Protein AF-A0A524M1J5-F1 (afdb_monomer_lite)

Sequence (103 aa):
YVWELIQKENLTASEKSSIDKCIDIISAKEQKDEEELEDKPLTQEQAKALYHETAGLLRAIMDLKEIESGALKESAKRFQEQFVNQRVKDAKIWLEFIKNVSK

Secondary structure (DSSP, 8-state):
-HHHHHH-SS--HHHHHHHHHHHHHHHHHHHHHHHHHHHS---HHHHHHHHHHHHHHHHHHHHHHHHHHSHHHHHHHHHHHHHHHHHHHHHHHHHHHHHHHT-

Foldseek 3Di:
DLVVLLQDPADDPVRLVVLVVLLVVLVVVLVVLVVCLPPDDDDPVRNVVSVVSSVVSVVSSVVSVCSNVSVSSVVVVVVVVVVVVVVVVVVVVVVVVCVVVVD

pLDDT: mean 91.15, std 5.65, range [54.75, 97.06]

Radius of gyration: 22.43 Å; chains: 1; bounding box: 52×45×55 Å

Structure (mmCIF, N/CA/C/O backbone):
data_AF-A0A524M1J5-F1
#
_entry.id   AF-A0A524M1J5-F1
#
loop_
_atom_site.group_PDB
_atom_site.id
_atom_site.type_symbol
_atom_site.label_atom_id
_atom_site.label_alt_id
_atom_site.label_comp_id
_atom_site.label_asym_id
_atom_site.label_entity_id
_atom_site.label_seq_id
_atom_site.pdbx_PDB_ins_code
_atom_site.Cartn_x
_atom_site.Cartn_y
_atom_site.Cartn_z
_atom_site.occupancy
_atom_site.B_iso_or_equiv
_atom_site.auth_seq_id
_atom_site.auth_comp_id
_atom_site.auth_asym_id
_atom_site.auth_atom_id
_atom_site.pdbx_PDB_model_num
ATOM 1 N N . TYR A 1 1 ? 11.773 -9.891 1.939 1.00 72.38 1 TYR A N 1
ATOM 2 C CA . TYR A 1 1 ? 11.528 -8.446 2.178 1.00 72.38 1 TYR A CA 1
ATOM 3 C C . TYR A 1 1 ? 10.405 -7.938 1.276 1.00 72.38 1 TYR A C 1
ATOM 5 O O . TYR A 1 1 ? 10.262 -8.460 0.181 1.00 72.38 1 TYR A O 1
ATOM 13 N N . VAL A 1 2 ? 9.631 -6.917 1.680 1.00 76.94 2 VAL A N 1
ATOM 14 C CA . VAL A 1 2 ? 8.510 -6.359 0.872 1.00 76.94 2 VAL A CA 1
ATOM 15 C C . VAL A 1 2 ? 8.957 -5.951 -0.537 1.00 76.94 2 VAL A C 1
ATOM 17 O O . VAL A 1 2 ? 8.270 -6.228 -1.515 1.00 76.94 2 VAL A O 1
ATOM 20 N N . TRP A 1 3 ? 10.161 -5.386 -0.654 1.00 81.00 3 TRP A N 1
ATOM 21 C CA . TRP A 1 3 ? 10.771 -5.038 -1.938 1.00 81.00 3 TRP A CA 1
ATOM 22 C C . TRP A 1 3 ? 10.861 -6.215 -2.921 1.00 81.00 3 TRP A C 1
ATOM 24 O O . TRP A 1 3 ? 10.663 -6.040 -4.119 1.00 81.00 3 TRP A O 1
ATOM 34 N N . GLU A 1 4 ? 11.115 -7.427 -2.429 1.00 86.06 4 GLU A N 1
ATOM 35 C CA . GLU A 1 4 ? 11.210 -8.618 -3.279 1.00 86.06 4 GLU A CA 1
ATOM 36 C C . GLU A 1 4 ? 9.843 -9.019 -3.837 1.00 86.06 4 GLU A C 1
ATOM 38 O O . GLU A 1 4 ? 9.769 -9.485 -4.970 1.00 86.06 4 GLU A O 1
ATOM 43 N N . LEU A 1 5 ? 8.759 -8.801 -3.082 1.00 86.69 5 LEU A N 1
ATOM 44 C CA . LEU A 1 5 ? 7.394 -9.083 -3.537 1.00 86.69 5 LEU A CA 1
ATOM 45 C C . LEU A 1 5 ? 7.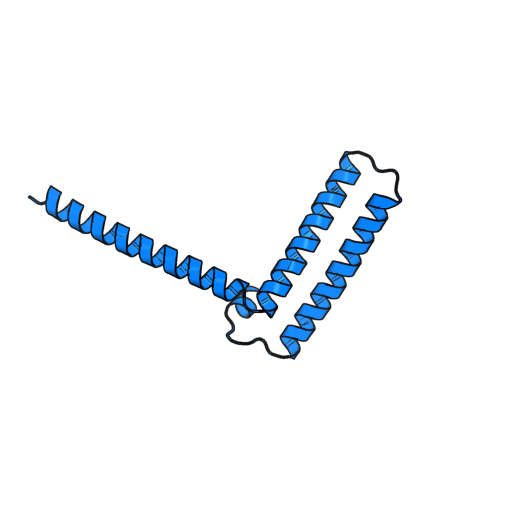002 -8.168 -4.704 1.00 86.69 5 LEU A C 1
ATOM 47 O O . LEU A 1 5 ? 6.426 -8.639 -5.677 1.00 86.69 5 LEU A O 1
ATOM 51 N N . ILE A 1 6 ? 7.394 -6.892 -4.649 1.00 84.88 6 ILE A N 1
ATOM 52 C CA . ILE A 1 6 ? 7.111 -5.895 -5.697 1.00 84.88 6 ILE A CA 1
ATOM 53 C C . ILE A 1 6 ? 7.795 -6.255 -7.024 1.00 84.88 6 ILE A C 1
ATOM 55 O O . ILE A 1 6 ? 7.265 -5.990 -8.100 1.00 84.88 6 ILE A O 1
ATOM 59 N N . GLN A 1 7 ? 8.986 -6.853 -6.970 1.00 84.69 7 GLN A N 1
ATOM 60 C CA . GLN A 1 7 ? 9.771 -7.158 -8.170 1.00 84.69 7 GLN A CA 1
ATOM 61 C C . GLN A 1 7 ? 9.323 -8.445 -8.874 1.00 84.69 7 GLN A C 1
ATOM 63 O O . GLN A 1 7 ? 9.577 -8.622 -10.072 1.00 84.69 7 GLN A O 1
ATOM 68 N N . LYS A 1 8 ? 8.644 -9.349 -8.159 1.00 86.81 8 LYS A N 1
ATOM 69 C CA . LYS A 1 8 ? 8.207 -10.636 -8.707 1.00 86.81 8 LYS A CA 1
ATOM 70 C C . LYS A 1 8 ? 7.219 -10.456 -9.850 1.00 86.81 8 LYS A C 1
ATOM 72 O O . LYS A 1 8 ? 6.483 -9.481 -9.943 1.00 86.81 8 LYS A O 1
ATOM 77 N N . GLU A 1 9 ? 7.262 -11.375 -10.806 1.00 83.44 9 GLU A N 1
ATOM 78 C CA . GLU A 1 9 ? 6.310 -11.389 -11.920 1.00 83.44 9 GLU A CA 1
ATOM 79 C C . GLU A 1 9 ? 4.959 -11.934 -11.495 1.00 83.44 9 GLU A C 1
ATOM 81 O O . GLU A 1 9 ? 3.938 -11.357 -11.839 1.00 83.44 9 GLU A O 1
ATOM 86 N N . ASN A 1 10 ? 4.975 -12.976 -10.669 1.00 87.12 10 ASN A N 1
ATOM 87 C CA . ASN A 1 10 ? 3.792 -13.518 -10.031 1.00 87.12 10 ASN A CA 1
ATOM 88 C C . ASN A 1 10 ? 4.124 -13.855 -8.579 1.00 87.12 10 ASN A C 1
ATOM 90 O O . ASN A 1 10 ? 5.187 -14.412 -8.292 1.00 87.12 10 ASN A O 1
ATOM 94 N N . LEU A 1 11 ? 3.203 -13.536 -7.674 1.00 92.00 11 LEU A N 1
ATOM 95 C CA . LEU A 1 11 ? 3.267 -14.004 -6.294 1.00 92.00 11 LEU A CA 1
ATOM 96 C C . LEU A 1 11 ? 2.793 -15.452 -6.211 1.00 92.00 11 LEU A C 1
ATOM 98 O O . LEU A 1 11 ? 1.831 -15.850 -6.875 1.00 92.00 11 LEU A O 1
ATOM 102 N N . THR A 1 12 ? 3.445 -16.234 -5.359 1.00 94.38 12 THR A N 1
ATOM 103 C CA . THR A 1 12 ? 2.994 -17.589 -5.036 1.00 94.38 12 THR A CA 1
ATOM 104 C C . THR A 1 12 ? 1.712 -17.549 -4.202 1.00 94.38 12 THR A C 1
ATOM 106 O O . THR A 1 12 ? 1.430 -16.570 -3.511 1.00 94.38 12 THR A O 1
ATOM 109 N N . ALA A 1 13 ? 0.945 -18.642 -4.201 1.00 93.44 13 ALA A N 1
ATOM 110 C CA . ALA A 1 13 ? -0.265 -18.744 -3.381 1.00 93.44 13 ALA A CA 1
ATOM 111 C C . ALA A 1 13 ? 0.015 -18.535 -1.879 1.00 93.44 13 ALA A C 1
ATOM 113 O O . ALA A 1 13 ? -0.778 -17.911 -1.180 1.00 93.44 13 ALA A O 1
ATOM 114 N N . SER A 1 14 ? 1.169 -19.002 -1.387 1.00 94.12 14 SER A N 1
ATOM 115 C CA . SER A 1 14 ? 1.570 -18.795 0.009 1.00 94.12 14 SER A CA 1
ATOM 116 C C . SER A 1 14 ? 1.874 -17.327 0.317 1.00 94.12 14 SER A C 1
ATOM 118 O O . SER A 1 14 ? 1.619 -16.872 1.431 1.00 94.12 14 SER A O 1
ATOM 120 N N . GLU A 1 15 ? 2.430 -16.586 -0.641 1.00 93.62 15 GLU A N 1
ATO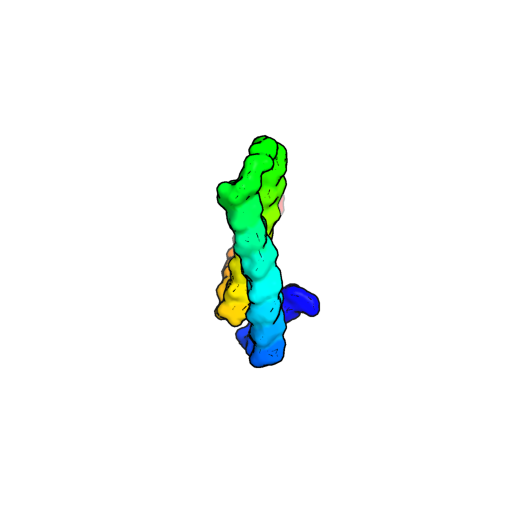M 121 C CA . GLU A 1 15 ? 2.713 -15.157 -0.480 1.00 93.62 15 GLU A CA 1
ATOM 122 C C . GLU A 1 15 ? 1.426 -14.344 -0.484 1.00 93.62 15 GLU A C 1
ATOM 124 O O . GLU A 1 15 ? 1.251 -13.516 0.402 1.00 93.62 15 GLU A O 1
ATOM 129 N N . LYS A 1 16 ? 0.497 -14.647 -1.399 1.00 93.00 16 LYS A N 1
ATOM 130 C CA . LYS A 1 16 ? -0.840 -14.037 -1.408 1.00 93.00 16 LYS A CA 1
ATOM 131 C C . LYS A 1 16 ? -1.582 -14.288 -0.098 1.00 93.00 16 LYS A C 1
ATOM 133 O O . LYS A 1 16 ? -1.955 -13.342 0.574 1.00 93.00 16 LYS A O 1
ATOM 138 N N . SER A 1 17 ? -1.611 -15.538 0.367 1.00 94.44 17 SER A N 1
ATOM 139 C CA . SER A 1 17 ? -2.209 -15.872 1.667 1.00 94.44 17 SER A CA 1
ATOM 140 C C . SER A 1 17 ? -1.543 -15.147 2.845 1.00 94.44 17 SER A C 1
ATOM 142 O O . SER A 1 17 ? -2.193 -14.868 3.850 1.00 94.44 17 SER A O 1
ATOM 144 N N . SER A 1 18 ? -0.245 -14.848 2.758 1.00 93.31 18 SER A N 1
ATOM 145 C CA . SER A 1 18 ? 0.442 -14.061 3.788 1.00 93.31 18 SER A CA 1
ATOM 146 C C . SER A 1 18 ? 0.046 -12.585 3.729 1.00 93.31 18 SER A C 1
ATOM 148 O O . SER A 1 18 ? -0.138 -11.973 4.778 1.00 93.31 18 SER A O 1
ATOM 150 N N . ILE A 1 19 ? -0.119 -12.032 2.524 1.00 93.38 19 ILE A N 1
ATOM 151 C CA . ILE A 1 19 ? -0.631 -10.676 2.309 1.00 93.38 19 ILE A CA 1
ATOM 152 C C . ILE A 1 19 ? -2.063 -10.555 2.839 1.00 93.38 19 ILE A C 1
ATOM 154 O O . ILE A 1 19 ? -2.321 -9.637 3.611 1.00 93.38 19 ILE A O 1
ATOM 158 N N . ASP A 1 20 ? -2.942 -11.508 2.522 1.00 94.31 20 ASP A N 1
ATOM 159 C CA . ASP A 1 20 ? -4.325 -11.541 3.014 1.00 94.31 20 ASP A CA 1
ATOM 160 C C . ASP A 1 20 ? -4.370 -11.511 4.543 1.00 94.31 20 ASP A C 1
ATOM 162 O O . ASP A 1 20 ? -5.021 -10.657 5.135 1.00 94.31 20 ASP A O 1
ATOM 166 N N . LYS A 1 21 ? -3.573 -12.361 5.204 1.00 95.50 21 LYS A N 1
ATOM 167 C CA . LYS A 1 21 ? -3.468 -12.364 6.673 1.00 95.50 21 LYS A CA 1
ATOM 168 C C . LYS A 1 21 ? -2.990 -11.025 7.231 1.00 95.50 21 LYS A C 1
ATOM 170 O O . LYS A 1 21 ? -3.448 -10.604 8.289 1.00 95.50 21 LYS A O 1
ATOM 175 N N . CYS A 1 22 ? -2.042 -10.367 6.564 1.00 93.62 22 CYS A N 1
ATOM 176 C CA . CYS A 1 22 ? -1.605 -9.034 6.970 1.00 93.62 22 CYS A CA 1
ATOM 177 C C . CYS A 1 22 ? -2.730 -8.007 6.807 1.00 93.62 22 CYS A C 1
ATOM 179 O O . CYS A 1 22 ? -2.932 -7.205 7.715 1.00 93.62 22 CYS A O 1
ATOM 181 N N . ILE A 1 23 ? -3.473 -8.050 5.698 1.00 94.44 23 ILE A N 1
ATOM 182 C CA . ILE A 1 23 ? -4.637 -7.188 5.473 1.00 94.44 23 ILE A CA 1
ATOM 183 C C . ILE A 1 23 ? -5.679 -7.413 6.570 1.00 94.44 23 ILE A C 1
ATOM 185 O O . ILE A 1 23 ? -6.149 -6.430 7.135 1.00 94.44 23 ILE A O 1
ATOM 189 N N . ASP A 1 24 ? -5.984 -8.660 6.927 1.00 97.06 24 ASP A N 1
ATOM 190 C CA . ASP A 1 24 ? -6.952 -8.988 7.980 1.00 97.06 24 ASP A CA 1
ATOM 191 C C . ASP A 1 24 ? -6.546 -8.386 9.333 1.00 97.06 24 ASP A C 1
ATOM 193 O O . ASP A 1 24 ? -7.353 -7.746 10.006 1.00 97.06 24 ASP A O 1
ATOM 197 N N . ILE A 1 25 ? -5.273 -8.536 9.719 1.00 96.00 25 ILE A N 1
ATOM 198 C CA . ILE A 1 25 ? -4.743 -7.992 10.980 1.00 96.00 25 ILE A CA 1
ATOM 199 C C . ILE A 1 25 ? -4.837 -6.463 11.004 1.00 96.00 25 ILE A C 1
ATOM 201 O O . ILE A 1 25 ? -5.244 -5.884 12.012 1.00 96.00 25 ILE A O 1
ATOM 205 N N . ILE A 1 26 ? -4.445 -5.807 9.909 1.00 95.50 26 ILE A N 1
ATOM 206 C CA . ILE A 1 26 ? -4.450 -4.343 9.822 1.00 95.50 26 ILE A CA 1
ATOM 207 C C . ILE A 1 26 ? -5.892 -3.825 9.804 1.00 95.50 26 ILE A C 1
ATOM 209 O O . ILE A 1 26 ? -6.189 -2.867 10.510 1.00 95.50 26 ILE A O 1
ATOM 213 N N . SER A 1 27 ? -6.792 -4.491 9.076 1.00 94.19 27 SER A N 1
ATOM 214 C CA . SER A 1 27 ? -8.211 -4.119 8.990 1.00 94.19 27 SER A CA 1
ATOM 215 C C . SER A 1 27 ? -8.906 -4.248 10.343 1.0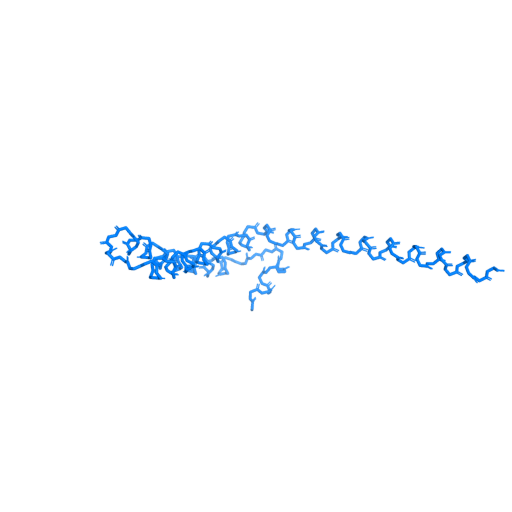0 94.19 27 SER A C 1
ATOM 217 O O . SER A 1 27 ? -9.671 -3.375 10.723 1.00 94.19 27 SER A O 1
ATOM 219 N N . ALA A 1 28 ? -8.590 -5.286 11.123 1.00 96.25 28 ALA A N 1
ATOM 220 C CA . ALA A 1 28 ? -9.138 -5.431 12.471 1.00 96.25 28 ALA A CA 1
ATOM 221 C C . ALA A 1 28 ? -8.702 -4.293 13.413 1.00 96.25 28 ALA A C 1
ATOM 223 O O . ALA A 1 28 ? -9.467 -3.876 14.283 1.00 96.25 28 ALA A O 1
ATOM 224 N N . LYS A 1 29 ? -7.469 -3.789 13.265 1.00 94.44 29 LYS A N 1
ATOM 225 C CA . LYS A 1 29 ? -6.993 -2.638 14.046 1.00 94.44 29 LYS A CA 1
ATOM 226 C C . LYS A 1 29 ? -7.637 -1.336 13.577 1.00 94.44 29 LYS A C 1
ATOM 228 O O . LYS A 1 29 ? -8.027 -0.535 14.413 1.00 94.44 29 LYS A O 1
ATOM 233 N N . GLU A 1 30 ? -7.748 -1.162 12.268 1.00 93.69 30 GLU A N 1
ATOM 234 C CA . GLU A 1 30 ? -8.364 0.003 11.637 1.00 93.69 30 GLU A CA 1
ATOM 235 C C . GLU A 1 30 ? -9.836 0.141 12.043 1.00 93.69 30 GLU A C 1
ATOM 237 O O . GLU A 1 30 ? -10.218 1.189 12.552 1.00 93.69 30 GLU A O 1
ATOM 242 N N . GLN A 1 31 ? -10.599 -0.954 11.996 1.00 91.81 31 GLN A N 1
ATOM 243 C CA . GLN A 1 31 ? -11.983 -1.000 12.469 1.00 91.81 31 GLN A CA 1
ATOM 244 C C . GLN A 1 31 ? -12.102 -0.629 13.952 1.00 91.81 31 GLN A C 1
ATOM 246 O O . GLN A 1 31 ? -12.986 0.128 14.341 1.00 91.81 31 GLN A O 1
ATOM 251 N N . LYS A 1 32 ? -11.189 -1.128 14.792 1.00 92.81 32 LYS A N 1
ATOM 252 C CA . LYS A 1 32 ? -11.166 -0.760 16.209 1.00 92.81 32 LYS A CA 1
ATOM 253 C C . LYS A 1 32 ? -10.909 0.738 16.401 1.00 92.81 32 LYS A C 1
ATOM 255 O O . LYS A 1 32 ? -11.484 1.340 17.302 1.00 92.81 32 LYS A O 1
ATOM 260 N N . ASP A 1 33 ? -10.041 1.335 15.589 1.00 89.38 33 ASP A N 1
ATOM 261 C CA . ASP A 1 33 ? -9.782 2.772 15.654 1.00 89.38 33 ASP A CA 1
ATOM 262 C C . ASP A 1 33 ? -11.010 3.572 15.197 1.00 89.38 33 ASP A C 1
ATOM 264 O O . ASP A 1 33 ? -11.360 4.558 15.839 1.00 89.38 33 ASP A O 1
ATOM 268 N N . GLU A 1 34 ? -11.729 3.129 14.164 1.00 86.56 34 GLU A N 1
ATOM 269 C CA . GLU A 1 34 ? -13.004 3.752 13.781 1.00 86.56 34 GLU A CA 1
ATOM 270 C C . GLU A 1 34 ? -14.054 3.683 14.905 1.00 86.56 34 GLU A C 1
ATOM 272 O O . GLU A 1 34 ? -14.652 4.708 15.235 1.00 86.56 34 GLU A O 1
ATOM 277 N N . GLU A 1 35 ? -14.217 2.530 15.562 1.00 90.62 35 GLU A N 1
ATOM 278 C CA . GLU A 1 35 ? -15.124 2.371 16.714 1.00 90.62 35 GLU A CA 1
ATOM 279 C C . GLU A 1 35 ? -14.744 3.313 17.872 1.00 90.62 35 GLU A C 1
ATOM 281 O O . GLU A 1 35 ? -15.595 3.945 18.501 1.00 90.62 35 GLU A O 1
ATOM 286 N N . GLU A 1 36 ? -13.447 3.462 18.156 1.00 89.75 36 GLU A N 1
ATOM 287 C CA . GLU A 1 36 ? -12.973 4.387 19.187 1.00 89.75 36 GLU A CA 1
ATOM 288 C C . GLU A 1 36 ? -13.219 5.862 18.827 1.00 89.75 36 GLU A C 1
ATOM 290 O O . GLU A 1 36 ? -13.467 6.665 19.730 1.00 89.75 36 GLU A O 1
ATOM 295 N N . LEU A 1 37 ? -13.171 6.218 17.539 1.00 84.44 37 LEU A N 1
ATOM 296 C CA . LEU A 1 37 ? -13.538 7.546 17.033 1.00 84.44 37 LEU A CA 1
ATOM 297 C C . LEU A 1 37 ? -15.039 7.828 17.163 1.00 84.44 37 LEU A C 1
ATOM 299 O O . LEU A 1 37 ? -15.406 8.973 17.435 1.00 84.44 37 LEU A O 1
ATOM 303 N N . GLU A 1 38 ? -15.886 6.820 16.954 1.00 87.81 38 GLU A N 1
ATOM 304 C CA . GLU A 1 38 ? -17.345 6.952 17.011 1.00 87.81 38 GLU A CA 1
ATOM 305 C C . GLU A 1 38 ? -17.858 7.069 18.455 1.00 87.81 38 GLU A C 1
ATOM 307 O O . GLU A 1 38 ? -18.660 7.956 18.760 1.00 87.81 38 GLU A O 1
ATOM 312 N N . ASP A 1 39 ? -17.356 6.224 19.361 1.00 86.88 39 ASP A N 1
ATOM 313 C CA . ASP A 1 39 ? -17.999 6.003 20.662 1.00 86.88 39 ASP A CA 1
ATOM 314 C C . ASP A 1 39 ? -17.338 6.721 21.848 1.00 86.88 39 ASP A C 1
ATOM 316 O O . ASP A 1 39 ? -17.958 6.869 22.911 1.00 86.88 39 ASP A O 1
ATOM 320 N N . LYS A 1 40 ? -16.075 7.161 21.735 1.00 87.19 40 LYS A N 1
ATOM 321 C CA . LYS A 1 40 ? -15.357 7.754 22.876 1.00 87.19 40 LYS A CA 1
ATOM 322 C C . LYS A 1 40 ? -15.400 9.285 22.863 1.00 87.19 40 LYS A C 1
ATOM 324 O O . LYS A 1 40 ? -15.143 9.914 21.840 1.00 87.19 40 LYS A O 1
ATOM 329 N N . PRO A 1 41 ? -15.607 9.935 24.025 1.00 86.25 41 PRO A N 1
ATOM 330 C CA . PRO A 1 41 ? -15.312 11.353 24.160 1.00 86.25 41 PRO A CA 1
ATOM 331 C C . PRO A 1 41 ? -13.792 11.553 24.091 1.00 86.25 41 PRO A C 1
ATOM 333 O O . PRO A 1 41 ? -13.062 11.193 25.017 1.00 86.25 41 PRO A O 1
ATOM 336 N N . LEU A 1 42 ? -13.324 12.120 22.981 1.00 90.81 42 LEU A N 1
ATOM 337 C CA . LEU A 1 42 ? -11.910 12.359 22.699 1.00 90.81 42 LEU A CA 1
ATOM 338 C C . LEU A 1 42 ? -11.575 13.849 22.821 1.00 90.81 42 LEU A C 1
ATOM 340 O O . LEU A 1 42 ? -12.361 14.715 22.430 1.00 90.81 42 LEU A O 1
ATOM 344 N N . THR A 1 43 ? -10.375 14.166 23.315 1.00 93.69 43 THR A N 1
ATOM 345 C CA . THR A 1 43 ? -9.802 15.501 23.093 1.00 93.69 43 THR A CA 1
ATOM 346 C C . THR A 1 43 ? -9.433 15.667 21.621 1.00 93.69 43 THR A C 1
ATOM 348 O O . THR A 1 43 ? -9.278 14.693 20.879 1.00 93.69 43 THR A O 1
ATOM 351 N N . GLN A 1 44 ? -9.240 16.911 21.186 1.00 92.88 44 GLN A N 1
ATOM 352 C CA . GLN A 1 44 ? -8.823 17.200 19.816 1.00 92.88 44 GLN A CA 1
ATOM 353 C C . GLN A 1 44 ? -7.514 16.480 19.446 1.00 92.88 44 GLN A C 1
ATOM 355 O O . GLN A 1 44 ? -7.378 15.968 18.335 1.00 92.88 44 GLN A O 1
ATOM 360 N N . GLU A 1 45 ? -6.555 16.419 20.369 1.00 94.75 45 GLU A N 1
ATOM 361 C CA . GLU A 1 45 ? -5.280 15.733 20.167 1.00 94.75 45 GLU A CA 1
ATOM 362 C C . GLU A 1 45 ? -5.470 14.225 20.005 1.00 94.75 45 GLU A C 1
ATOM 364 O O . GLU A 1 45 ? -4.847 13.629 19.127 1.00 94.75 45 GLU A O 1
ATOM 369 N N . GLN A 1 46 ? -6.345 13.617 20.811 1.00 92.25 46 GLN A N 1
ATOM 370 C CA . GLN A 1 46 ? -6.643 12.187 20.733 1.00 92.25 46 GLN A CA 1
ATOM 371 C C . GLN A 1 46 ? -7.344 11.837 19.419 1.00 92.25 46 GLN A C 1
ATOM 373 O O . GLN A 1 46 ? -6.910 10.917 18.732 1.00 92.25 46 GLN A O 1
ATOM 378 N N . ALA A 1 47 ? -8.351 12.618 19.020 1.00 89.56 47 ALA A N 1
ATOM 379 C CA . ALA A 1 47 ? -9.040 12.434 17.744 1.00 89.56 47 ALA A CA 1
ATOM 380 C C . ALA A 1 47 ? -8.079 12.577 16.553 1.00 89.56 47 ALA A C 1
ATOM 382 O O . ALA A 1 47 ? -8.110 11.781 15.616 1.00 89.56 47 ALA A O 1
ATOM 383 N N . LYS A 1 48 ? -7.171 13.560 16.603 1.00 93.12 48 LYS A N 1
ATOM 384 C CA . LYS A 1 48 ? -6.159 13.758 15.560 1.00 93.12 48 LYS A CA 1
ATOM 385 C C . LYS A 1 48 ? -5.157 12.604 15.498 1.00 93.12 48 LYS A C 1
ATOM 387 O O . LYS A 1 48 ? -4.781 12.194 14.402 1.00 93.12 48 LYS A O 1
ATOM 392 N N . ALA A 1 49 ? -4.706 12.106 16.648 1.00 93.44 49 ALA A N 1
ATOM 393 C CA . ALA A 1 49 ? -3.797 10.967 16.708 1.00 93.44 49 ALA A CA 1
ATOM 394 C C . ALA A 1 49 ? -4.443 9.718 16.097 1.00 93.44 49 ALA A C 1
ATOM 396 O O . ALA A 1 49 ? -3.837 9.101 15.222 1.00 93.44 49 ALA A O 1
ATOM 397 N N . LEU A 1 50 ? -5.686 9.422 16.487 1.00 91.69 50 LEU A N 1
ATOM 398 C CA . LEU A 1 50 ? -6.422 8.269 15.981 1.00 91.69 50 LEU A CA 1
ATOM 399 C C . LEU A 1 50 ? -6.657 8.367 14.470 1.00 91.69 50 LEU A C 1
ATOM 401 O O . LEU A 1 50 ? -6.316 7.451 13.737 1.00 91.69 50 LEU A O 1
ATOM 405 N N . TYR A 1 51 ? -7.103 9.529 13.981 1.00 90.00 51 TYR A N 1
ATOM 406 C CA . TYR A 1 51 ? -7.268 9.775 12.545 1.00 90.00 51 TYR A CA 1
ATOM 407 C C . TYR A 1 51 ? -5.987 9.495 11.741 1.00 90.00 51 TYR A C 1
ATOM 409 O O . TYR A 1 51 ? -6.032 8.892 10.668 1.00 90.00 51 TYR A O 1
ATOM 417 N N . HIS A 1 52 ? -4.829 9.948 12.233 1.00 93.69 52 HIS A N 1
ATOM 418 C CA . HIS A 1 52 ? -3.557 9.711 11.552 1.00 93.69 52 HIS A CA 1
ATOM 419 C C . HIS A 1 52 ? -3.147 8.236 11.569 1.00 93.69 52 HIS A C 1
ATOM 421 O O . HIS A 1 52 ? -2.583 7.764 10.580 1.00 93.69 52 HIS A O 1
ATOM 427 N N . GLU A 1 53 ? -3.429 7.521 12.658 1.00 92.75 53 GLU A N 1
ATOM 428 C CA . GLU A 1 53 ? -3.218 6.077 12.747 1.00 92.75 53 GLU A CA 1
ATOM 429 C C . GLU A 1 53 ? -4.098 5.340 11.730 1.00 92.75 53 GLU A C 1
ATOM 431 O O . GLU A 1 53 ? -3.555 4.665 10.854 1.00 92.75 53 GLU A O 1
ATOM 436 N N . THR A 1 54 ? -5.415 5.569 11.747 1.00 91.00 54 THR A N 1
ATOM 437 C CA . THR A 1 54 ? -6.382 4.984 10.803 1.00 91.00 54 THR A CA 1
ATOM 438 C C . THR A 1 54 ? -5.977 5.248 9.351 1.00 91.00 54 THR A C 1
ATOM 440 O O . THR A 1 54 ? -5.885 4.321 8.545 1.00 91.00 54 THR A O 1
ATOM 443 N N . ALA A 1 55 ? -5.620 6.491 9.005 1.00 92.38 55 ALA A N 1
ATOM 444 C CA . ALA A 1 55 ? -5.154 6.832 7.659 1.00 92.38 55 ALA A CA 1
ATOM 445 C C . ALA A 1 55 ? -3.876 6.068 7.258 1.00 92.38 55 ALA A C 1
ATOM 447 O O . ALA A 1 55 ? -3.723 5.668 6.100 1.00 92.38 55 ALA A O 1
ATOM 448 N N . GLY A 1 56 ? -2.959 5.846 8.204 1.00 95.06 56 GLY A N 1
ATOM 449 C CA . GLY A 1 56 ? -1.757 5.040 7.996 1.00 95.06 56 GLY A CA 1
ATOM 450 C C . GLY A 1 56 ? -2.069 3.560 7.760 1.00 95.06 56 GLY A C 1
ATOM 451 O O . GLY A 1 56 ? -1.502 2.955 6.847 1.00 95.06 56 GLY A O 1
ATOM 452 N N . LEU A 1 57 ? -3.001 2.993 8.530 1.00 94.19 57 LEU A N 1
ATOM 453 C CA . LEU A 1 57 ? -3.454 1.606 8.385 1.00 94.19 57 LEU A CA 1
ATOM 454 C C . LEU A 1 57 ? -4.144 1.385 7.033 1.00 94.19 57 LEU A C 1
ATOM 456 O O . LEU A 1 57 ? -3.773 0.468 6.295 1.00 94.19 57 LEU A O 1
ATOM 460 N N . LEU A 1 58 ? -5.060 2.277 6.647 1.00 93.00 58 LEU A N 1
ATOM 461 C CA . LEU A 1 58 ? -5.716 2.249 5.337 1.00 93.00 58 LEU A CA 1
ATOM 462 C C . LEU A 1 58 ? -4.704 2.336 4.190 1.00 93.00 58 LEU A C 1
ATOM 464 O O . LEU A 1 58 ? -4.796 1.588 3.211 1.00 93.00 58 LEU A O 1
ATOM 468 N N . ARG A 1 59 ? -3.692 3.206 4.318 1.00 95.56 59 ARG A N 1
ATOM 469 C CA . ARG A 1 59 ? -2.632 3.321 3.310 1.00 95.56 59 ARG A CA 1
ATOM 470 C C . ARG A 1 59 ? -1.831 2.025 3.181 1.00 95.56 59 ARG A C 1
ATOM 472 O O . ARG A 1 59 ? -1.558 1.617 2.052 1.00 95.56 59 ARG A O 1
ATOM 479 N N . ALA A 1 60 ? -1.510 1.373 4.298 1.00 95.00 60 ALA A N 1
ATOM 480 C CA . ALA A 1 60 ? -0.808 0.093 4.308 1.00 95.00 60 ALA A CA 1
ATOM 481 C C . ALA A 1 60 ? -1.638 -1.031 3.664 1.00 95.00 60 ALA A C 1
ATOM 483 O O . ALA A 1 60 ? -1.099 -1.817 2.885 1.00 95.00 60 ALA A O 1
ATOM 484 N N . ILE A 1 61 ? -2.952 -1.080 3.918 1.00 93.44 61 ILE A N 1
ATOM 485 C CA . ILE A 1 61 ? -3.866 -2.024 3.253 1.00 93.44 61 ILE A CA 1
ATOM 486 C C . ILE A 1 61 ? -3.870 -1.793 1.738 1.00 93.44 61 ILE A C 1
ATOM 488 O O . ILE A 1 61 ? -3.781 -2.753 0.971 1.00 93.44 61 ILE A O 1
ATOM 492 N N . MET A 1 62 ? -3.958 -0.536 1.293 1.00 94.56 62 MET A N 1
ATOM 493 C CA . MET A 1 62 ? -3.882 -0.206 -0.134 1.00 94.56 62 MET A CA 1
ATOM 494 C C . MET A 1 62 ? -2.570 -0.686 -0.758 1.00 94.56 62 MET A C 1
ATOM 496 O O . MET A 1 62 ? -2.610 -1.346 -1.792 1.00 94.56 62 MET A O 1
ATOM 500 N N . ASP A 1 63 ? -1.426 -0.417 -0.120 1.00 92.94 63 ASP A N 1
ATOM 501 C CA . ASP A 1 63 ? -0.122 -0.860 -0.629 1.00 92.94 63 ASP A CA 1
ATOM 502 C C . ASP A 1 63 ? -0.052 -2.386 -0.762 1.00 92.94 63 ASP A C 1
ATOM 504 O O . ASP A 1 63 ? 0.415 -2.902 -1.775 1.00 92.94 63 ASP A O 1
ATOM 508 N N . LEU A 1 64 ? -0.573 -3.126 0.219 1.00 93.94 64 LEU A N 1
ATOM 509 C CA . LEU A 1 64 ? -0.633 -4.588 0.168 1.00 93.94 64 LEU A CA 1
ATOM 510 C C . LEU A 1 64 ? -1.498 -5.099 -0.996 1.00 93.94 64 LEU A C 1
ATOM 512 O O . LEU A 1 64 ? -1.078 -6.012 -1.709 1.00 93.94 64 LEU A O 1
ATOM 516 N N . LYS A 1 65 ? -2.654 -4.475 -1.251 1.00 93.94 65 LYS A N 1
ATOM 517 C CA . LYS A 1 65 ? -3.526 -4.810 -2.394 1.00 93.94 65 LYS A CA 1
ATOM 518 C C . LYS A 1 65 ? -2.884 -4.465 -3.743 1.00 93.94 65 LYS A C 1
ATOM 520 O O . LYS A 1 65 ? -3.025 -5.208 -4.718 1.00 93.94 65 LYS A O 1
ATOM 525 N N . GLU A 1 66 ? -2.154 -3.356 -3.830 1.00 93.69 66 GLU A N 1
ATOM 526 C CA . GLU A 1 66 ? -1.417 -2.980 -5.044 1.00 93.69 66 GLU A CA 1
ATOM 527 C C . GLU A 1 66 ? -0.225 -3.909 -5.315 1.00 93.69 66 GLU A C 1
ATOM 529 O O . GLU A 1 66 ? 0.086 -4.189 -6.476 1.00 93.69 66 GLU A O 1
ATOM 534 N N . ILE A 1 67 ? 0.427 -4.418 -4.263 1.00 92.12 67 ILE A N 1
ATOM 535 C CA . ILE A 1 67 ? 1.450 -5.466 -4.372 1.00 92.12 67 ILE A CA 1
ATOM 536 C C . ILE A 1 67 ? 0.823 -6.758 -4.889 1.00 92.12 67 ILE A C 1
ATOM 538 O O . ILE A 1 67 ? 1.348 -7.359 -5.824 1.00 92.12 67 ILE A O 1
ATOM 542 N N . GLU A 1 68 ? -0.301 -7.181 -4.310 1.00 90.62 68 GLU A N 1
ATOM 543 C CA . GLU A 1 68 ? -0.951 -8.439 -4.677 1.00 90.62 68 GLU A CA 1
ATOM 544 C C . GLU A 1 68 ? -1.457 -8.446 -6.129 1.00 90.62 68 GLU A C 1
ATOM 546 O O . GLU A 1 68 ? -1.269 -9.424 -6.859 1.00 90.62 68 GLU A O 1
ATOM 551 N N . SER A 1 69 ? -2.064 -7.338 -6.557 1.00 92.06 69 SER A N 1
ATOM 552 C CA . SER A 1 69 ? -2.571 -7.151 -7.922 1.00 92.06 69 SER A CA 1
ATOM 553 C C . SER A 1 69 ? -1.473 -6.893 -8.958 1.00 92.06 69 SER A C 1
ATOM 555 O O . SER A 1 69 ? -1.733 -6.980 -10.156 1.00 92.06 69 SER A O 1
ATOM 557 N N . GLY A 1 70 ? -0.254 -6.561 -8.521 1.00 89.50 70 GLY A N 1
ATOM 558 C CA . GLY A 1 70 ? 0.850 -6.162 -9.394 1.00 89.50 70 GLY A CA 1
ATOM 559 C C . GLY A 1 70 ? 0.792 -4.702 -9.865 1.00 89.50 70 GLY A C 1
ATOM 560 O O . GLY A 1 70 ? 1.721 -4.248 -10.537 1.00 89.50 70 GLY A O 1
ATOM 561 N N . ALA A 1 71 ? -0.231 -3.933 -9.479 1.00 89.62 71 ALA A N 1
ATOM 562 C CA . ALA A 1 71 ? -0.369 -2.522 -9.843 1.00 89.62 71 ALA A CA 1
ATOM 563 C C . ALA A 1 71 ? 0.834 -1.675 -9.388 1.00 89.62 71 ALA A C 1
ATOM 565 O O . ALA A 1 71 ? 1.314 -0.819 -10.139 1.00 89.62 71 ALA A O 1
ATOM 566 N N . LEU A 1 72 ? 1.383 -1.958 -8.198 1.00 86.81 72 LEU A N 1
ATOM 567 C CA . LEU A 1 72 ? 2.550 -1.240 -7.673 1.00 86.81 72 LEU A CA 1
ATOM 568 C C . LEU A 1 72 ? 3.815 -1.498 -8.507 1.00 86.81 72 LEU A C 1
ATOM 570 O O . LEU A 1 72 ? 4.661 -0.619 -8.677 1.00 86.81 72 LEU A O 1
ATOM 574 N N . LYS A 1 73 ? 3.947 -2.700 -9.075 1.00 88.38 73 LYS A N 1
ATOM 575 C CA . LYS A 1 73 ? 5.055 -3.033 -9.974 1.00 88.38 73 LYS A CA 1
ATOM 576 C C . LYS A 1 73 ? 4.946 -2.267 -11.288 1.00 88.38 73 LYS A C 1
ATOM 578 O O . LYS A 1 73 ? 5.943 -1.739 -11.782 1.00 88.38 73 LYS A O 1
ATOM 583 N N . GLU A 1 74 ? 3.748 -2.210 -11.866 1.00 88.94 74 GLU A N 1
ATOM 584 C CA . GLU A 1 74 ? 3.517 -1.473 -13.107 1.00 88.94 74 GLU A CA 1
ATOM 585 C C . GLU A 1 74 ? 3.786 0.021 -12.940 1.00 88.94 74 GLU A C 1
ATOM 587 O O . GLU A 1 74 ? 4.441 0.627 -13.793 1.00 88.94 74 GLU A O 1
ATOM 592 N N . SER A 1 75 ? 3.323 0.613 -11.837 1.00 86.38 75 SER A N 1
ATOM 593 C CA . SER A 1 75 ? 3.579 2.021 -11.541 1.00 86.38 75 SER A CA 1
ATOM 594 C C . SER A 1 75 ? 5.080 2.280 -11.377 1.00 86.38 75 SER A C 1
ATOM 596 O O . SER A 1 75 ? 5.615 3.170 -12.042 1.00 86.38 75 SER A O 1
ATOM 598 N N . ALA A 1 76 ? 5.791 1.447 -10.608 1.00 86.31 76 ALA A N 1
ATOM 599 C CA . ALA A 1 76 ? 7.240 1.541 -10.438 1.00 86.31 76 ALA A CA 1
ATOM 600 C C . ALA A 1 76 ? 7.993 1.428 -11.775 1.00 86.31 76 ALA A C 1
ATOM 602 O O . ALA A 1 76 ? 8.908 2.208 -12.044 1.00 86.31 76 ALA A O 1
ATOM 603 N N . LYS A 1 77 ? 7.575 0.508 -12.654 1.00 88.94 77 LYS A N 1
ATOM 604 C CA . LYS A 1 77 ? 8.151 0.360 -13.996 1.00 88.94 77 LYS A CA 1
ATOM 605 C C . LYS A 1 77 ? 7.941 1.616 -14.845 1.00 88.94 77 LYS A C 1
ATOM 607 O O . LYS A 1 77 ? 8.901 2.104 -15.438 1.00 88.94 77 LYS A O 1
ATOM 612 N N . ARG A 1 78 ? 6.729 2.183 -14.862 1.00 90.00 78 ARG A N 1
ATOM 613 C CA . ARG A 1 78 ? 6.438 3.433 -15.592 1.00 90.00 78 ARG A CA 1
ATOM 614 C C . ARG A 1 78 ? 7.288 4.597 -15.083 1.00 90.00 78 ARG A C 1
ATOM 616 O O . ARG A 1 78 ? 7.831 5.348 -15.891 1.00 90.00 78 ARG A O 1
ATOM 623 N N . PHE A 1 79 ? 7.447 4.731 -13.766 1.00 88.50 79 PHE A N 1
ATOM 624 C CA . PHE A 1 79 ? 8.326 5.746 -13.179 1.00 88.50 79 PHE A CA 1
ATOM 625 C C . PHE A 1 79 ? 9.783 5.559 -13.611 1.00 88.50 79 PHE A C 1
ATOM 627 O O . PHE A 1 79 ? 10.433 6.522 -14.021 1.00 88.50 79 PHE A O 1
ATOM 634 N N . GLN A 1 80 ? 10.283 4.321 -13.590 1.00 89.75 80 GLN A N 1
ATOM 635 C CA . GLN A 1 80 ? 11.636 3.999 -14.040 1.00 89.75 80 GLN A CA 1
ATOM 636 C C . GLN A 1 80 ? 11.840 4.366 -15.520 1.00 89.75 80 GLN A C 1
ATOM 638 O O . GLN A 1 80 ? 12.846 4.980 -15.876 1.00 89.75 80 GLN A O 1
ATOM 643 N N . GLU A 1 81 ? 10.879 4.035 -16.385 1.00 93.06 81 GLU A N 1
ATOM 644 C CA . GLU A 1 81 ? 10.914 4.362 -17.816 1.00 93.06 81 GLU A CA 1
ATOM 645 C C . GLU A 1 81 ? 10.914 5.877 -18.059 1.00 93.06 81 GLU A C 1
ATOM 647 O O . GLU A 1 81 ? 11.710 6.379 -18.857 1.00 93.06 81 GLU A O 1
ATOM 652 N N . GLN A 1 82 ? 10.072 6.631 -17.344 1.00 93.81 82 GLN A N 1
ATOM 653 C CA . GLN A 1 82 ? 10.061 8.095 -17.408 1.00 93.81 82 GLN A CA 1
ATOM 654 C C . GLN A 1 82 ? 11.404 8.689 -16.977 1.00 93.81 82 GLN A C 1
ATOM 656 O O . GLN A 1 82 ? 11.942 9.564 -17.660 1.00 93.81 82 GLN A O 1
ATOM 661 N N . PHE A 1 83 ? 11.975 8.179 -15.887 1.00 92.44 83 PHE A N 1
ATOM 662 C CA . PHE A 1 83 ? 13.260 8.636 -15.375 1.00 92.44 83 PHE A CA 1
ATOM 663 C C . PHE A 1 83 ? 14.408 8.364 -16.358 1.00 92.44 83 PHE A C 1
ATOM 665 O O . PHE A 1 83 ? 15.221 9.249 -16.632 1.00 92.44 83 PHE A O 1
ATOM 672 N N . VAL A 1 84 ? 14.458 7.167 -16.951 1.00 93.69 84 VAL A N 1
ATOM 673 C CA . VAL A 1 84 ? 15.448 6.822 -17.986 1.00 93.69 84 VAL A CA 1
ATOM 674 C C . VAL A 1 84 ? 15.300 7.730 -19.206 1.00 93.69 84 VAL A C 1
ATOM 676 O O . VAL A 1 84 ? 16.294 8.279 -19.684 1.00 93.69 84 VAL A O 1
ATOM 679 N N . ASN A 1 85 ? 14.072 7.950 -19.678 1.00 94.44 85 ASN A N 1
ATOM 680 C CA . ASN A 1 85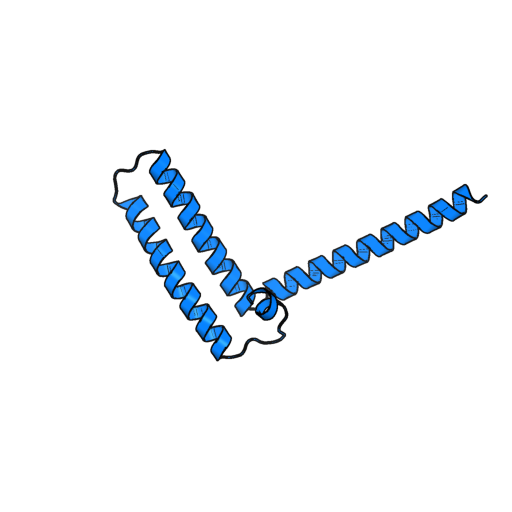 ? 13.807 8.837 -20.809 1.00 94.44 85 ASN A CA 1
ATOM 681 C C . ASN A 1 85 ? 14.265 10.272 -20.538 1.00 94.44 85 ASN A C 1
ATOM 683 O O . ASN A 1 85 ? 14.839 10.907 -21.426 1.00 94.44 85 ASN A O 1
ATOM 687 N N . GLN A 1 86 ? 14.057 10.775 -19.319 1.00 94.75 86 GLN A N 1
ATOM 688 C CA . GLN A 1 86 ? 14.527 12.101 -18.937 1.00 94.75 86 GLN A CA 1
ATOM 689 C C . GLN A 1 86 ? 16.056 12.179 -18.960 1.00 94.75 86 GLN A C 1
ATOM 691 O O . GLN A 1 86 ? 16.608 13.060 -19.611 1.00 94.75 86 GLN A O 1
ATOM 696 N N . ARG A 1 87 ? 16.752 11.194 -18.381 1.00 94.31 87 ARG A N 1
ATOM 697 C CA . ARG A 1 87 ? 18.224 11.140 -18.414 1.00 94.31 87 ARG A CA 1
ATOM 698 C C . ARG A 1 87 ? 18.788 11.117 -19.832 1.00 94.31 87 ARG A C 1
ATOM 700 O O . ARG A 1 87 ? 19.812 11.742 -20.095 1.00 94.31 87 ARG A O 1
ATOM 707 N N . VAL A 1 88 ? 18.136 10.402 -20.750 1.00 95.69 88 VAL A N 1
ATOM 708 C CA . VAL A 1 88 ? 18.538 10.378 -22.165 1.00 95.69 88 VAL A CA 1
ATOM 709 C C . VAL A 1 88 ? 18.362 11.754 -22.809 1.00 95.69 88 VAL A C 1
ATOM 711 O O . VAL A 1 88 ? 19.238 12.183 -23.561 1.00 95.69 88 VAL A O 1
ATOM 714 N N . LYS A 1 89 ? 17.259 12.461 -22.526 1.00 96.50 89 LYS A N 1
ATOM 715 C CA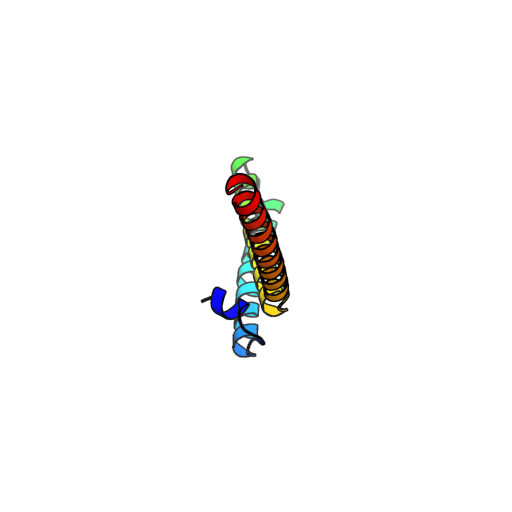 . LYS A 1 89 ? 17.056 13.839 -23.005 1.00 96.50 89 LYS A CA 1
ATOM 716 C C . LYS A 1 89 ? 18.130 14.774 -22.460 1.00 96.50 89 LYS A C 1
ATOM 718 O O . LYS A 1 89 ? 18.750 15.486 -23.244 1.00 96.50 89 LYS A O 1
ATOM 723 N N . ASP A 1 90 ? 18.400 14.708 -21.162 1.00 96.31 90 ASP A N 1
ATOM 724 C CA . ASP A 1 90 ? 19.406 15.548 -20.514 1.00 96.31 90 ASP A CA 1
ATOM 725 C C . ASP A 1 90 ? 20.792 15.300 -21.120 1.00 96.31 90 ASP A C 1
ATOM 727 O O . ASP A 1 90 ? 21.488 16.244 -21.483 1.00 96.31 90 ASP A O 1
ATOM 731 N N . ALA A 1 91 ? 21.177 14.035 -21.327 1.00 95.62 91 ALA A N 1
ATOM 732 C CA . ALA A 1 91 ? 22.447 13.688 -21.961 1.00 95.62 91 ALA A CA 1
ATOM 733 C C . ALA A 1 91 ? 22.571 14.255 -23.386 1.00 95.62 91 ALA A C 1
ATOM 735 O O . ALA A 1 91 ? 23.640 14.733 -23.763 1.00 95.62 91 ALA A O 1
ATOM 736 N N . LYS A 1 92 ? 21.488 14.242 -24.177 1.00 96.31 92 LYS A N 1
ATOM 737 C CA . LYS A 1 92 ? 21.476 14.854 -25.518 1.00 96.31 92 LYS A CA 1
ATOM 738 C C . LYS A 1 92 ? 21.691 16.365 -25.450 1.00 96.31 92 LYS A C 1
ATOM 740 O O . LYS A 1 92 ? 22.532 16.873 -26.184 1.00 96.31 92 LYS A O 1
ATOM 745 N N . ILE A 1 93 ? 21.000 17.050 -24.537 1.00 96.44 93 ILE A N 1
ATOM 746 C CA . ILE A 1 93 ? 21.159 18.496 -24.314 1.00 96.44 93 ILE A CA 1
ATOM 747 C C . ILE A 1 93 ? 22.600 18.818 -23.903 1.00 96.44 93 ILE A C 1
ATOM 749 O O . ILE A 1 93 ? 23.212 19.726 -24.459 1.00 96.44 93 ILE A O 1
ATOM 753 N N . TRP A 1 94 ? 23.179 18.045 -22.981 1.00 95.81 94 TRP A N 1
ATOM 754 C CA . TRP A 1 94 ? 24.570 18.223 -22.559 1.00 95.81 94 TRP A CA 1
ATOM 755 C C . TRP A 1 94 ? 25.565 18.015 -23.703 1.00 95.81 94 TRP A C 1
ATOM 757 O O . TRP A 1 94 ? 26.509 18.791 -23.844 1.00 95.81 94 TRP A O 1
ATOM 767 N N . LEU A 1 95 ? 25.350 17.007 -24.550 1.00 95.94 95 LEU A N 1
ATOM 768 C CA . LEU A 1 95 ? 26.187 16.778 -25.729 1.00 95.94 95 LEU A CA 1
ATOM 769 C C . LEU A 1 95 ? 26.091 17.929 -26.740 1.00 95.94 95 LEU A C 1
ATOM 771 O O . LEU A 1 95 ? 27.108 18.321 -27.311 1.00 95.94 95 LEU A O 1
ATOM 775 N N . GLU A 1 96 ? 24.896 18.474 -26.972 1.00 95.62 96 GLU A N 1
ATOM 776 C CA . GLU A 1 96 ? 24.702 19.654 -27.825 1.00 95.62 96 GLU A CA 1
ATOM 777 C C .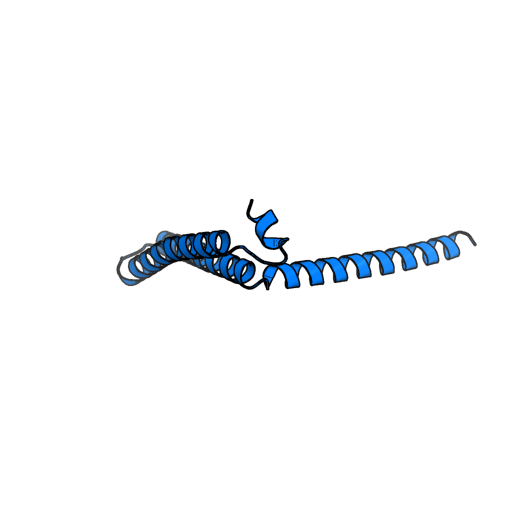 GLU A 1 96 ? 25.377 20.893 -27.240 1.00 95.62 96 GLU A C 1
ATOM 779 O O . GLU A 1 96 ? 26.082 21.603 -27.957 1.00 95.62 96 GLU A O 1
ATOM 784 N N . PHE A 1 97 ? 25.232 21.113 -25.933 1.00 95.31 97 PHE A N 1
ATOM 785 C CA . PHE A 1 97 ? 25.911 22.192 -25.228 1.00 95.31 97 PHE A CA 1
ATOM 786 C C . PHE A 1 97 ? 27.427 22.103 -25.419 1.00 95.31 97 PHE A C 1
ATOM 788 O O . PHE A 1 97 ? 28.018 23.053 -25.927 1.00 95.31 97 PHE A O 1
ATOM 795 N N . ILE A 1 98 ? 28.043 20.952 -25.117 1.00 95.31 98 ILE A N 1
ATOM 796 C CA . ILE A 1 98 ? 29.494 20.741 -25.264 1.00 95.31 98 ILE A CA 1
ATOM 797 C C . ILE A 1 98 ? 29.955 21.032 -26.698 1.00 95.31 98 ILE A C 1
ATOM 799 O O . ILE A 1 98 ? 30.969 21.702 -26.886 1.00 95.31 98 ILE A O 1
ATOM 803 N N . LYS A 1 99 ? 29.209 20.584 -27.717 1.00 93.88 99 LYS A N 1
ATOM 804 C CA . LYS A 1 99 ? 29.527 20.881 -29.126 1.00 93.88 99 LYS A CA 1
ATOM 805 C C . LYS A 1 99 ? 29.494 22.377 -29.438 1.00 93.88 99 LYS A C 1
ATOM 807 O O . LYS A 1 99 ? 30.308 22.839 -30.231 1.00 93.88 99 LYS A O 1
ATOM 812 N N . ASN A 1 100 ? 28.563 23.113 -28.838 1.00 92.25 100 ASN A N 1
ATOM 813 C CA . ASN A 1 100 ? 28.406 24.546 -29.063 1.00 92.25 100 ASN A CA 1
ATOM 814 C C . ASN A 1 100 ? 29.475 25.381 -28.350 1.00 92.25 100 ASN A C 1
ATOM 816 O O . ASN A 1 100 ? 29.897 26.383 -28.911 1.00 92.25 100 ASN A O 1
ATOM 820 N N . VAL A 1 101 ? 29.930 24.976 -27.158 1.00 92.19 101 VAL A N 1
ATOM 821 C CA . VAL A 1 101 ? 31.021 25.670 -26.439 1.00 92.19 101 VAL A CA 1
ATOM 822 C C . VAL A 1 101 ? 32.428 25.220 -26.846 1.00 92.19 101 VAL A C 1
ATOM 824 O O . VAL A 1 101 ? 33.396 25.879 -26.488 1.00 92.19 101 VAL A O 1
ATOM 827 N N . SER A 1 102 ? 32.562 24.115 -27.586 1.00 79.00 102 SER A N 1
ATOM 828 C CA . SER A 1 102 ? 33.849 23.661 -28.151 1.00 79.00 102 SER A CA 1
ATOM 829 C C . SER A 1 102 ? 34.133 24.233 -29.550 1.00 79.00 102 SER A C 1
ATOM 831 O O . SER A 1 102 ? 35.104 23.822 -30.186 1.00 79.00 102 SER A O 1
ATOM 833 N N . LYS A 1 103 ? 33.265 25.121 -30.049 1.00 54.75 103 LYS A N 1
ATOM 834 C CA . LYS A 1 103 ? 33.469 25.938 -31.253 1.00 54.75 103 LYS A CA 1
ATOM 835 C C . LYS A 1 103 ? 34.072 27.282 -30.874 1.00 54.75 103 LYS A C 1
ATOM 837 O O . LYS A 1 103 ? 34.881 27.775 -31.687 1.00 54.75 103 LYS A O 1
#